Protein AF-S9TK42-F1 (afdb_monomer_lite)

pLDDT: mean 83.58, std 13.59, range [44.16, 95.44]

Structure (mmCIF, N/CA/C/O backbone):
data_AF-S9TK42-F1
#
_entry.id   AF-S9TK42-F1
#
loop_
_atom_site.group_PDB
_atom_site.id
_atom_site.type_symbol
_atom_site.label_atom_id
_atom_site.label_alt_id
_atom_site.label_comp_id
_atom_site.label_asym_id
_atom_site.label_entity_id
_atom_site.label_seq_id
_atom_site.pdbx_PDB_ins_code
_atom_site.Cartn_x
_atom_site.Cartn_y
_atom_site.Cartn_z
_atom_site.occupancy
_atom_site.B_iso_or_equiv
_atom_site.auth_seq_id
_atom_site.auth_comp_id
_atom_site.auth_asym_id
_atom_site.auth_atom_id
_atom_site.pdbx_PDB_model_num
ATOM 1 N N . MET A 1 1 ? -23.448 -13.840 7.123 1.00 44.16 1 MET A N 1
ATOM 2 C CA . MET A 1 1 ? -22.603 -14.153 5.951 1.00 44.16 1 MET A CA 1
ATOM 3 C C . MET A 1 1 ? -21.926 -12.861 5.531 1.00 44.16 1 MET A C 1
ATOM 5 O O . MET A 1 1 ? -22.637 -11.902 5.256 1.00 44.16 1 MET A O 1
ATOM 9 N N . ALA A 1 2 ? -20.596 -12.779 5.615 1.00 49.97 2 ALA A N 1
ATOM 10 C CA . ALA A 1 2 ? -19.868 -11.581 5.200 1.00 49.97 2 ALA A CA 1
ATOM 11 C C . ALA A 1 2 ? -20.064 -11.385 3.690 1.00 49.97 2 ALA A C 1
ATOM 13 O O . ALA A 1 2 ? -19.894 -12.333 2.924 1.00 49.97 2 ALA A O 1
ATOM 14 N N . ARG A 1 3 ? -20.486 -10.184 3.277 1.00 54.88 3 ARG A N 1
ATOM 15 C CA . ARG A 1 3 ? -20.601 -9.828 1.858 1.00 54.88 3 ARG A CA 1
ATOM 16 C C . ARG A 1 3 ? -19.208 -9.998 1.231 1.00 54.88 3 ARG A C 1
ATOM 18 O O . ARG A 1 3 ? -18.259 -9.448 1.799 1.00 54.88 3 ARG A O 1
ATOM 25 N N . PRO A 1 4 ? -19.048 -10.754 0.127 1.00 58.50 4 PRO A N 1
ATOM 26 C CA . PRO A 1 4 ? -17.783 -10.770 -0.593 1.00 58.50 4 PRO A CA 1
ATOM 27 C C . PRO A 1 4 ? -17.470 -9.327 -0.965 1.00 58.50 4 PRO A C 1
ATOM 29 O O . PRO A 1 4 ? -18.353 -8.597 -1.409 1.00 58.50 4 PRO A O 1
ATOM 32 N N . CYS A 1 5 ? -16.253 -8.895 -0.670 1.00 58.09 5 CYS A N 1
ATOM 33 C CA . CYS A 1 5 ? -15.898 -7.495 -0.817 1.00 58.09 5 CYS A CA 1
ATOM 34 C C . CYS A 1 5 ? -16.027 -7.089 -2.265 1.00 58.09 5 CYS A C 1
ATOM 36 O O . CYS A 1 5 ? -15.382 -7.662 -3.143 1.00 58.09 5 CYS A O 1
ATOM 38 N N . GLU A 1 6 ? -16.901 -6.122 -2.500 1.00 68.81 6 GLU A N 1
ATOM 39 C CA . GLU A 1 6 ? -17.076 -5.582 -3.827 1.00 68.81 6 GLU A CA 1
ATOM 40 C C . GLU A 1 6 ? -15.851 -4.723 -4.153 1.00 68.81 6 GLU A C 1
ATOM 42 O O . GLU A 1 6 ? -15.247 -4.131 -3.251 1.00 68.81 6 GLU A O 1
ATOM 47 N N . PRO A 1 7 ? -15.457 -4.617 -5.428 1.00 68.75 7 PRO A N 1
ATOM 48 C CA . PRO A 1 7 ? -14.365 -3.736 -5.842 1.00 68.75 7 PRO A CA 1
ATOM 49 C C . PRO A 1 7 ? -14.519 -2.304 -5.294 1.00 68.75 7 PRO A C 1
ATOM 51 O O . PRO A 1 7 ? -13.542 -1.670 -4.887 1.00 68.75 7 PRO A O 1
ATOM 54 N N . ASP A 1 8 ? -15.764 -1.833 -5.184 1.00 77.56 8 ASP A N 1
ATOM 55 C CA . ASP A 1 8 ? -16.111 -0.544 -4.584 1.00 77.56 8 ASP A CA 1
ATOM 56 C C . ASP A 1 8 ? -15.775 -0.440 -3.090 1.00 77.56 8 ASP A C 1
ATOM 58 O O . ASP A 1 8 ? -15.478 0.650 -2.597 1.00 77.56 8 ASP A O 1
ATOM 62 N N . ASP A 1 9 ? -15.780 -1.544 -2.341 1.00 78.94 9 ASP A N 1
ATOM 63 C CA . ASP A 1 9 ? -15.400 -1.551 -0.927 1.00 78.94 9 ASP A CA 1
ATOM 64 C C . ASP A 1 9 ? -13.908 -1.259 -0.753 1.00 78.94 9 ASP A C 1
ATOM 66 O O . ASP A 1 9 ? -13.522 -0.513 0.154 1.00 78.94 9 ASP A O 1
ATOM 70 N N . ILE A 1 10 ? -13.076 -1.791 -1.654 1.00 79.00 10 ILE A N 1
ATOM 71 C CA . ILE A 1 10 ? -11.635 -1.526 -1.681 1.00 79.00 10 ILE A CA 1
ATOM 72 C C . ILE A 1 10 ? -11.395 -0.063 -2.056 1.00 79.00 10 ILE A C 1
ATOM 74 O O . ILE A 1 10 ? -10.681 0.640 -1.339 1.00 79.00 10 ILE A O 1
ATOM 78 N N . ALA A 1 11 ? -12.039 0.432 -3.119 1.00 83.62 11 ALA A N 1
ATOM 79 C CA . ALA A 1 11 ? -11.921 1.830 -3.537 1.00 83.62 11 ALA A CA 1
ATOM 80 C C . ALA A 1 11 ? -12.362 2.803 -2.427 1.00 83.62 11 ALA A C 1
ATOM 82 O O . ALA A 1 11 ? -11.695 3.809 -2.157 1.00 83.62 11 ALA A O 1
ATOM 83 N N . ARG A 1 12 ? -13.448 2.474 -1.717 1.00 87.06 12 ARG A N 1
ATOM 84 C CA . ARG A 1 12 ? -13.948 3.254 -0.580 1.00 87.06 12 ARG A CA 1
ATOM 85 C C . ARG A 1 12 ? -12.966 3.262 0.588 1.00 87.06 12 ARG A C 1
ATOM 87 O O . ARG A 1 12 ? -12.758 4.320 1.187 1.00 87.06 12 ARG A O 1
ATOM 94 N N . GLU A 1 13 ? -12.343 2.129 0.908 1.00 87.06 13 GLU A N 1
ATOM 95 C CA . GLU A 1 13 ? -11.354 2.065 1.989 1.00 87.06 13 GLU A CA 1
ATOM 96 C C . GLU A 1 13 ? -10.061 2.801 1.620 1.00 87.06 13 GLU A C 1
ATOM 98 O O . GLU A 1 13 ? -9.555 3.573 2.432 1.00 87.06 13 GLU A O 1
ATOM 103 N N . VAL A 1 14 ? -9.578 2.673 0.380 1.00 89.69 14 VAL A N 1
ATOM 104 C CA . VAL A 1 14 ? -8.443 3.461 -0.132 1.00 89.69 14 VAL A CA 1
ATOM 105 C C . VAL A 1 14 ? -8.730 4.958 0.003 1.00 89.69 14 VAL A C 1
ATOM 107 O O . VAL A 1 14 ? -7.918 5.697 0.565 1.00 89.69 14 VAL A O 1
ATOM 110 N N . GLY A 1 15 ? -9.912 5.411 -0.432 1.00 91.12 15 GLY A N 1
ATOM 111 C CA . GLY A 1 15 ? -10.332 6.807 -0.301 1.00 91.12 15 GLY A CA 1
ATOM 112 C C . GLY A 1 15 ? -10.406 7.276 1.157 1.00 91.12 15 GLY A C 1
ATOM 113 O O . GLY A 1 15 ? -9.969 8.384 1.479 1.00 91.12 15 GLY A O 1
ATOM 114 N N . ARG A 1 16 ? -10.903 6.425 2.063 1.00 91.25 16 ARG A N 1
ATOM 115 C CA . ARG A 1 16 ? -10.930 6.693 3.509 1.00 91.25 16 ARG A CA 1
ATOM 116 C C . ARG A 1 16 ? -9.519 6.847 4.081 1.00 91.25 16 ARG A C 1
ATOM 118 O O . ARG A 1 16 ? -9.265 7.818 4.794 1.00 91.25 16 ARG A O 1
ATOM 125 N N . LEU A 1 17 ? -8.605 5.932 3.764 1.00 91.31 17 LEU A N 1
ATOM 126 C CA . LEU A 1 17 ? -7.222 5.974 4.248 1.00 91.31 17 LEU A CA 1
ATOM 127 C C . LEU A 1 17 ? -6.446 7.164 3.677 1.00 91.31 17 LEU A C 1
ATOM 129 O O . LEU A 1 17 ? -5.638 7.760 4.387 1.00 91.31 17 LEU A O 1
ATOM 133 N N . TYR A 1 18 ? -6.711 7.545 2.427 1.00 93.31 18 TYR A N 1
ATOM 134 C CA . TYR A 1 18 ? -6.127 8.740 1.823 1.00 93.31 18 TYR A CA 1
ATOM 135 C C . TYR A 1 18 ? -6.599 10.022 2.521 1.00 93.31 18 TYR A C 1
ATOM 137 O O . TYR A 1 18 ? -5.779 10.836 2.944 1.00 93.31 18 TYR A O 1
ATOM 145 N N . ARG A 1 19 ? -7.914 10.177 2.742 1.00 93.81 19 ARG A N 1
ATOM 146 C CA . ARG A 1 19 ? -8.467 11.323 3.493 1.00 93.81 19 ARG A CA 1
ATOM 147 C C . ARG A 1 19 ? -7.953 11.377 4.934 1.00 93.81 19 ARG A C 1
ATOM 149 O O . ARG A 1 19 ? -7.728 12.461 5.459 1.00 93.81 19 ARG A O 1
ATOM 156 N N . GLY A 1 20 ? -7.718 10.217 5.548 1.00 93.81 20 GLY A N 1
ATOM 157 C CA . GLY A 1 20 ? -7.097 10.088 6.868 1.00 93.81 20 GLY A CA 1
ATOM 158 C C . GLY A 1 20 ? -5.580 10.310 6.896 1.00 93.81 20 GLY A C 1
ATOM 159 O O . GLY A 1 20 ? -4.984 10.148 7.955 1.00 93.81 20 GLY A O 1
ATOM 160 N N . ARG A 1 21 ? -4.945 10.648 5.760 1.00 91.25 21 ARG A N 1
ATOM 161 C CA . ARG A 1 21 ? -3.483 10.799 5.596 1.00 91.25 21 ARG A CA 1
ATOM 162 C C . ARG A 1 21 ? -2.669 9.547 5.953 1.00 91.25 21 ARG A C 1
ATOM 164 O O . ARG A 1 21 ? -1.464 9.634 6.173 1.00 91.25 21 ARG A O 1
ATOM 171 N N . ILE A 1 22 ? -3.315 8.382 5.979 1.00 93.25 22 ILE A N 1
ATOM 172 C CA . ILE A 1 22 ? -2.673 7.080 6.189 1.00 93.25 22 ILE A CA 1
ATOM 173 C C . ILE A 1 22 ? -2.027 6.618 4.878 1.00 93.25 22 ILE A C 1
ATOM 175 O O . ILE A 1 22 ? -0.865 6.212 4.856 1.00 93.25 22 ILE A O 1
ATOM 179 N N . LEU A 1 23 ? -2.757 6.737 3.765 1.00 94.44 23 LEU A N 1
ATOM 180 C CA . LEU A 1 23 ? -2.180 6.608 2.429 1.00 94.44 23 LEU A CA 1
ATOM 181 C C . LEU A 1 23 ? -1.753 7.986 1.914 1.00 94.44 23 LEU A C 1
ATOM 183 O O . LEU A 1 23 ? -2.460 8.977 2.079 1.00 94.44 23 LEU A O 1
ATOM 187 N N . ARG A 1 24 ? -0.581 8.035 1.281 1.00 95.06 24 ARG A N 1
ATOM 188 C CA . ARG A 1 24 ? 0.018 9.234 0.689 1.00 95.06 24 ARG A CA 1
ATOM 189 C C . ARG A 1 24 ? -0.144 9.175 -0.833 1.00 95.06 24 ARG A C 1
ATOM 191 O O . ARG A 1 24 ? -0.297 8.073 -1.362 1.00 95.06 24 ARG A O 1
ATOM 198 N N . PRO A 1 25 ? -0.023 10.305 -1.552 1.00 95.44 25 PRO A N 1
ATOM 199 C CA . PRO A 1 25 ? -0.063 10.313 -3.017 1.00 95.44 25 PRO A CA 1
ATOM 200 C C . PRO A 1 25 ? 0.912 9.315 -3.661 1.00 95.44 25 PRO A C 1
ATOM 202 O O . PRO A 1 25 ? 0.549 8.636 -4.613 1.00 95.44 25 PRO A O 1
ATOM 205 N N . ALA A 1 26 ? 2.108 9.150 -3.082 1.00 95.19 26 ALA A N 1
ATOM 206 C CA . ALA A 1 26 ? 3.092 8.166 -3.536 1.00 95.19 26 ALA A CA 1
ATOM 207 C C . ALA A 1 26 ? 2.579 6.717 -3.441 1.00 95.19 26 ALA A C 1
ATOM 209 O O . ALA A 1 26 ? 2.760 5.939 -4.371 1.00 95.19 26 ALA A O 1
ATOM 210 N N . HIS A 1 27 ? 1.873 6.367 -2.358 1.00 94.94 27 HIS A N 1
ATOM 211 C CA . HIS A 1 27 ? 1.248 5.047 -2.230 1.00 94.94 27 HIS A CA 1
ATOM 212 C C . HIS A 1 27 ? 0.178 4.839 -3.306 1.00 94.94 27 HIS A C 1
ATOM 214 O O . HIS A 1 27 ? 0.123 3.774 -3.909 1.00 94.94 27 HIS A O 1
ATOM 220 N N . LEU A 1 28 ? -0.652 5.856 -3.574 1.00 94.25 28 LEU A N 1
ATOM 221 C CA . LEU A 1 28 ? -1.698 5.767 -4.598 1.00 94.25 28 LEU A CA 1
ATOM 222 C C . LEU A 1 28 ? -1.115 5.592 -6.002 1.00 94.25 28 LEU A C 1
ATOM 224 O O . LEU A 1 28 ? -1.617 4.770 -6.758 1.00 94.25 28 LEU A O 1
ATOM 228 N N . ALA A 1 29 ? -0.045 6.318 -6.333 1.00 95.00 29 ALA A N 1
ATOM 229 C CA . ALA A 1 29 ? 0.615 6.209 -7.631 1.00 95.00 29 ALA A CA 1
ATOM 230 C C . ALA A 1 29 ? 1.171 4.798 -7.881 1.00 95.00 29 ALA A C 1
ATOM 232 O O . ALA A 1 29 ? 0.996 4.243 -8.964 1.00 95.00 29 ALA A O 1
ATOM 233 N N . VAL A 1 30 ? 1.800 4.195 -6.868 1.00 94.94 30 VAL A N 1
ATOM 234 C CA . VAL A 1 30 ? 2.327 2.827 -6.960 1.00 94.94 30 VAL A CA 1
ATOM 235 C C . VAL A 1 30 ? 1.181 1.810 -7.019 1.00 94.94 30 VAL A C 1
ATOM 237 O O . VAL A 1 30 ? 1.186 0.947 -7.895 1.00 94.94 30 VAL A O 1
ATOM 240 N N . LEU A 1 31 ? 0.161 1.940 -6.163 1.00 92.44 31 LEU A N 1
ATOM 241 C CA . LEU A 1 31 ? -1.023 1.071 -6.194 1.00 92.44 31 LEU A CA 1
ATOM 242 C C . LEU A 1 31 ? -1.718 1.084 -7.559 1.00 92.44 31 LEU A C 1
ATOM 244 O O . LEU A 1 31 ? -2.072 0.031 -8.077 1.00 92.44 31 LEU A O 1
ATOM 248 N N . ASP A 1 32 ? -1.893 2.258 -8.156 1.00 92.81 32 ASP A N 1
ATOM 249 C CA . ASP A 1 32 ? -2.535 2.404 -9.457 1.00 92.81 32 ASP A CA 1
ATOM 250 C C . ASP A 1 32 ? -1.667 1.843 -10.599 1.00 92.81 32 ASP A C 1
ATOM 252 O O . ASP A 1 32 ? -2.153 1.088 -11.443 1.00 92.81 32 ASP A O 1
ATOM 256 N N . ARG A 1 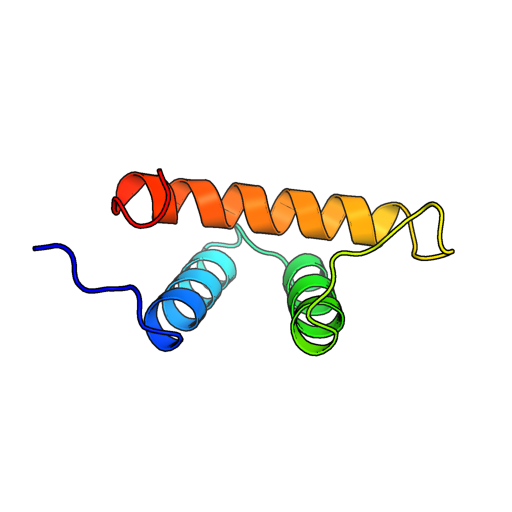33 ? -0.359 2.133 -10.603 1.00 93.38 33 ARG A N 1
ATOM 257 C CA . ARG A 1 33 ? 0.573 1.629 -11.625 1.00 93.38 33 ARG A CA 1
ATOM 258 C C . ARG A 1 33 ? 0.658 0.104 -11.630 1.00 93.38 33 ARG A C 1
ATOM 260 O O . ARG A 1 33 ? 0.555 -0.510 -12.691 1.00 93.38 33 ARG A O 1
ATOM 267 N N . PHE A 1 34 ? 0.872 -0.502 -10.467 1.00 91.31 34 PHE A N 1
ATOM 268 C CA . PHE A 1 34 ? 1.077 -1.948 -10.340 1.00 91.31 34 PHE A CA 1
ATOM 269 C C . PHE A 1 34 ? -0.246 -2.719 -10.253 1.00 91.31 34 PHE A C 1
ATOM 271 O O . PHE A 1 34 ? -0.350 -3.826 -10.777 1.00 91.31 34 PHE A O 1
ATOM 278 N N . GLY A 1 35 ? -1.309 -2.091 -9.744 1.00 88.31 35 GLY A N 1
ATOM 279 C CA . GLY A 1 35 ? -2.672 -2.616 -9.824 1.00 88.31 35 GLY A CA 1
ATOM 280 C C . GLY A 1 35 ? -3.147 -2.772 -11.269 1.00 88.31 35 GLY A C 1
ATOM 281 O O . GLY A 1 35 ? -3.680 -3.820 -11.622 1.00 88.31 35 GLY A O 1
ATOM 282 N N . ARG A 1 36 ? -2.867 -1.794 -12.147 1.00 89.12 36 ARG A N 1
ATOM 283 C CA . ARG A 1 36 ? -3.156 -1.909 -13.591 1.00 89.12 36 ARG A CA 1
ATOM 284 C C . ARG A 1 36 ? -2.346 -2.998 -14.296 1.00 89.12 36 ARG A C 1
ATOM 286 O O . ARG A 1 36 ? -2.818 -3.557 -15.279 1.00 89.12 36 ARG A O 1
ATOM 293 N N . ARG A 1 37 ? -1.148 -3.310 -13.795 1.00 89.62 37 ARG A N 1
ATOM 294 C CA . ARG A 1 37 ? -0.307 -4.415 -14.288 1.00 89.62 37 ARG A CA 1
ATOM 295 C C . ARG A 1 37 ? -0.742 -5.783 -13.757 1.00 89.62 37 ARG A C 1
ATOM 297 O O . ARG A 1 37 ? -0.225 -6.784 -14.238 1.00 89.62 37 ARG A O 1
ATOM 304 N N . LEU A 1 38 ? -1.653 -5.826 -12.777 1.00 87.00 38 LEU A N 1
ATOM 305 C CA . LEU A 1 38 ? -2.043 -7.037 -12.043 1.00 87.00 38 LEU A CA 1
ATOM 306 C C . LEU A 1 38 ? -0.832 -7.808 -11.480 1.00 87.00 38 LEU A C 1
ATOM 308 O O . LEU A 1 38 ? -0.874 -9.027 -11.336 1.00 87.00 38 LEU A O 1
ATOM 312 N N . ALA A 1 39 ? 0.250 -7.091 -11.165 1.00 88.44 39 ALA A N 1
ATOM 313 C CA . ALA A 1 39 ? 1.513 -7.661 -10.715 1.00 88.44 39 ALA A CA 1
ATOM 314 C C . ALA A 1 39 ? 2.199 -6.707 -9.726 1.00 88.44 39 ALA A C 1
ATOM 316 O O . ALA A 1 39 ? 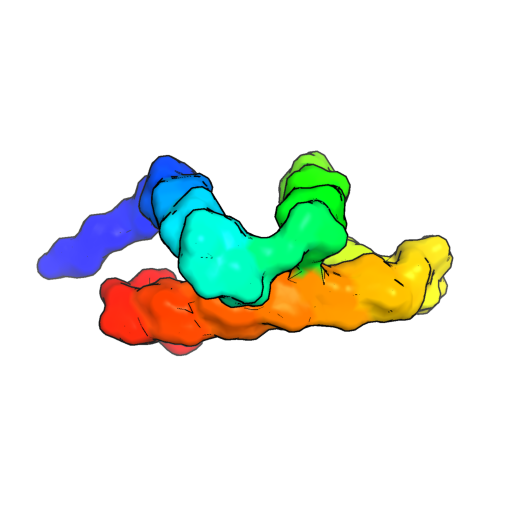2.203 -5.495 -9.968 1.00 88.44 39 ALA A O 1
ATOM 317 N N . PRO A 1 40 ? 2.774 -7.218 -8.622 1.00 88.94 40 PRO A N 1
ATOM 318 C CA . PRO A 1 40 ? 3.528 -6.391 -7.693 1.00 88.94 40 PRO A CA 1
ATOM 319 C C . PRO A 1 40 ? 4.825 -5.876 -8.345 1.00 88.94 40 PRO A C 1
ATOM 321 O O . PRO A 1 40 ? 5.332 -6.507 -9.273 1.00 88.94 40 PRO A O 1
ATOM 324 N N . PRO A 1 41 ? 5.378 -4.754 -7.858 1.00 90.94 41 PRO A N 1
ATOM 325 C CA . PRO A 1 41 ? 6.732 -4.333 -8.211 1.00 90.94 41 PRO A CA 1
ATOM 326 C C . PRO A 1 41 ? 7.755 -5.415 -7.867 1.00 90.94 41 PRO A C 1
ATOM 328 O O . PRO A 1 41 ? 7.743 -5.947 -6.754 1.00 90.94 41 PRO A O 1
ATOM 331 N N . ASP A 1 42 ? 8.664 -5.683 -8.802 1.00 89.56 42 ASP A N 1
ATOM 332 C CA . ASP A 1 42 ? 9.758 -6.637 -8.623 1.00 89.56 42 ASP A CA 1
ATOM 333 C C . ASP A 1 42 ? 11.124 -5.928 -8.744 1.00 89.56 42 ASP A C 1
ATOM 335 O O . ASP A 1 42 ? 11.573 -5.605 -9.851 1.00 89.56 42 ASP A O 1
ATOM 339 N N . PRO A 1 43 ? 11.819 -5.689 -7.612 1.00 85.06 43 PRO A N 1
ATOM 340 C CA . PRO A 1 43 ? 13.149 -5.082 -7.606 1.00 85.06 43 PRO A CA 1
ATOM 341 C C . PRO A 1 43 ? 14.201 -5.892 -8.368 1.00 85.06 43 PRO A C 1
ATOM 343 O O . PRO A 1 43 ? 15.178 -5.323 -8.851 1.00 85.06 43 PRO A O 1
ATOM 346 N N . TRP A 1 44 ? 14.026 -7.211 -8.476 1.00 87.00 44 TRP A N 1
ATOM 347 C CA . TRP A 1 44 ? 14.951 -8.090 -9.189 1.00 87.00 44 TRP A CA 1
ATOM 348 C C . TRP A 1 44 ? 14.694 -8.098 -10.699 1.00 87.00 44 TRP A C 1
ATOM 350 O O . TRP A 1 44 ? 15.614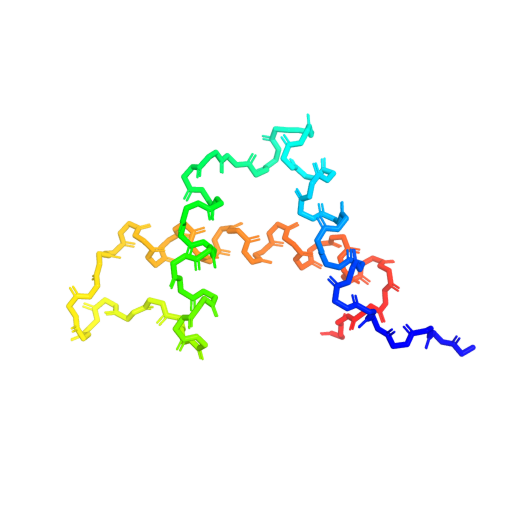 -8.374 -11.466 1.00 87.00 44 TRP A O 1
ATOM 360 N N . ALA A 1 45 ? 13.486 -7.724 -11.132 1.00 84.19 45 ALA A N 1
ATOM 361 C CA . ALA A 1 45 ? 13.129 -7.533 -12.540 1.00 84.19 45 ALA A CA 1
ATOM 362 C C . ALA A 1 45 ? 13.338 -6.089 -13.043 1.00 84.19 45 ALA A C 1
ATOM 364 O O . ALA A 1 45 ? 13.040 -5.791 -14.201 1.00 84.19 45 ALA A O 1
ATOM 365 N N . GLY A 1 46 ? 13.867 -5.194 -12.198 1.00 85.69 46 GLY A N 1
ATOM 366 C CA . GLY A 1 46 ? 14.234 -3.824 -12.568 1.00 85.69 46 GLY A CA 1
ATOM 367 C C . GLY A 1 46 ? 13.234 -2.735 -12.167 1.00 85.69 46 GLY A C 1
ATOM 368 O O . GLY A 1 46 ? 13.422 -1.581 -12.561 1.00 85.69 46 GLY A O 1
ATOM 369 N N . ASP A 1 47 ? 12.196 -3.045 -11.383 1.00 90.81 47 ASP A N 1
ATOM 370 C CA . ASP A 1 47 ? 11.394 -1.997 -10.745 1.00 90.81 47 ASP A CA 1
ATOM 371 C C . ASP A 1 47 ? 12.175 -1.325 -9.598 1.00 90.81 47 ASP A C 1
ATOM 373 O O . ASP A 1 47 ? 13.132 -1.866 -9.040 1.00 90.81 47 ASP A O 1
ATOM 377 N N . SER A 1 48 ? 11.775 -0.108 -9.222 1.00 92.38 48 SER A N 1
ATOM 378 C CA . SER A 1 48 ? 12.443 0.613 -8.138 1.00 92.38 48 SER A CA 1
ATOM 379 C C . SER A 1 48 ? 12.217 -0.080 -6.793 1.00 92.38 48 SER A C 1
ATOM 381 O O . SER A 1 48 ? 11.085 -0.390 -6.422 1.00 92.38 48 SER A O 1
ATOM 383 N N . GLN A 1 49 ? 13.276 -0.219 -5.992 1.00 92.94 49 GLN A N 1
ATOM 384 C CA . GLN A 1 49 ? 13.157 -0.686 -4.607 1.00 92.94 49 GLN A CA 1
ATOM 385 C C . GLN A 1 49 ? 12.211 0.208 -3.785 1.00 92.94 49 GLN A C 1
ATOM 387 O O . GLN A 1 49 ? 11.470 -0.282 -2.936 1.00 92.94 49 GLN A O 1
ATOM 392 N N . THR A 1 50 ? 12.176 1.510 -4.081 1.00 93.31 50 THR A N 1
ATOM 393 C CA . THR A 1 50 ? 11.237 2.456 -3.468 1.00 93.31 50 THR A CA 1
ATOM 394 C C . THR A 1 50 ? 9.788 2.132 -3.829 1.00 93.31 50 THR A C 1
ATOM 396 O O . THR A 1 50 ? 8.927 2.178 -2.953 1.00 93.31 50 THR A O 1
ATOM 399 N N . ASP A 1 51 ? 9.512 1.760 -5.083 1.00 93.62 51 ASP A N 1
ATOM 400 C CA . ASP A 1 51 ? 8.168 1.351 -5.510 1.00 93.62 51 ASP A CA 1
ATOM 401 C C . ASP A 1 51 ? 7.734 0.083 -4.762 1.00 93.62 51 ASP A C 1
ATOM 403 O O . ASP A 1 51 ? 6.615 0.019 -4.257 1.00 93.62 51 ASP A O 1
ATOM 407 N N . ALA A 1 52 ? 8.635 -0.892 -4.610 1.00 93.19 52 ALA A N 1
ATOM 408 C CA . ALA A 1 52 ? 8.361 -2.108 -3.846 1.00 93.19 52 ALA A CA 1
ATOM 409 C C . ALA A 1 52 ? 8.063 -1.838 -2.368 1.00 93.19 52 ALA A C 1
ATOM 41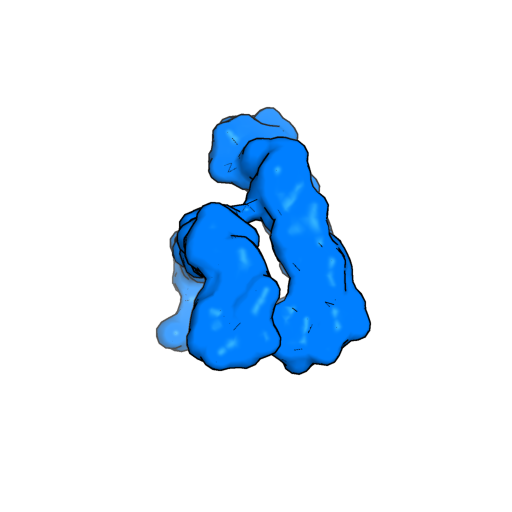1 O O . ALA A 1 52 ? 7.113 -2.398 -1.815 1.00 93.19 52 ALA A O 1
ATOM 412 N N . LEU A 1 53 ? 8.816 -0.931 -1.742 1.00 94.06 53 LEU A N 1
ATOM 413 C CA . LEU A 1 53 ? 8.561 -0.513 -0.367 1.00 94.06 53 LEU A CA 1
ATOM 414 C C . LEU A 1 53 ? 7.208 0.189 -0.238 1.00 94.06 53 LEU A C 1
ATOM 416 O O . LEU A 1 53 ? 6.409 -0.206 0.605 1.00 94.06 53 LEU A O 1
ATOM 420 N N . LEU A 1 54 ? 6.918 1.174 -1.094 1.00 95.44 54 LEU A N 1
ATOM 421 C CA . LEU A 1 54 ? 5.654 1.916 -1.078 1.00 95.44 54 LEU A CA 1
ATOM 422 C C . LEU A 1 54 ? 4.447 1.006 -1.333 1.00 95.44 54 LEU A C 1
ATOM 424 O O . LEU A 1 54 ? 3.399 1.201 -0.717 1.00 95.44 54 LEU A O 1
ATOM 428 N N . TRP A 1 55 ? 4.590 0.015 -2.216 1.00 94.06 55 TRP A N 1
ATOM 429 C CA . TRP A 1 55 ? 3.574 -1.003 -2.475 1.00 94.06 55 TRP A CA 1
ATOM 430 C C . TRP A 1 55 ? 3.294 -1.841 -1.227 1.00 94.06 55 TRP A C 1
ATOM 432 O O . TRP A 1 55 ? 2.141 -1.946 -0.806 1.00 94.06 55 TRP A O 1
ATOM 442 N N . ALA A 1 56 ? 4.338 -2.377 -0.588 1.00 91.88 56 ALA A N 1
ATOM 443 C CA . ALA A 1 56 ? 4.198 -3.154 0.641 1.00 91.88 56 ALA A CA 1
ATOM 444 C C . ALA A 1 56 ? 3.581 -2.315 1.778 1.00 91.88 56 ALA A C 1
ATOM 446 O O . ALA A 1 56 ? 2.633 -2.755 2.427 1.00 91.88 56 ALA A O 1
ATOM 447 N N . GLU A 1 57 ? 4.047 -1.075 1.963 1.00 93.88 57 GLU A N 1
ATOM 448 C CA . GLU A 1 57 ? 3.521 -0.115 2.946 1.00 93.88 57 GLU A CA 1
ATOM 449 C C . GLU A 1 57 ? 2.035 0.198 2.717 1.00 93.88 57 GLU A C 1
ATOM 451 O O . GLU A 1 57 ? 1.277 0.421 3.664 1.00 93.88 57 GLU A O 1
ATOM 456 N N . ALA A 1 58 ? 1.616 0.285 1.454 1.00 93.00 58 ALA A N 1
ATOM 457 C CA . ALA A 1 58 ? 0.235 0.556 1.091 1.00 93.00 58 ALA A CA 1
ATOM 458 C C . ALA A 1 58 ? -0.662 -0.656 1.367 1.00 93.00 58 ALA A C 1
ATOM 460 O O . ALA A 1 58 ? -1.733 -0.500 1.957 1.00 93.00 58 ALA A O 1
ATOM 461 N N . LEU A 1 59 ? -0.212 -1.856 0.986 1.00 90.00 59 LEU A N 1
ATOM 462 C CA . LEU A 1 59 ? -0.940 -3.100 1.224 1.00 90.00 59 LEU A CA 1
ATOM 463 C C . LEU A 1 59 ? -1.064 -3.427 2.712 1.00 90.00 59 LEU A C 1
ATOM 465 O O . LEU A 1 59 ? -2.144 -3.818 3.136 1.00 90.00 59 LEU A O 1
ATOM 469 N N . ASP A 1 60 ? -0.029 -3.210 3.521 1.00 90.56 60 ASP A N 1
ATOM 470 C CA . ASP A 1 60 ? -0.089 -3.424 4.974 1.00 90.56 60 ASP A CA 1
ATOM 471 C C . ASP A 1 60 ? -1.132 -2.510 5.649 1.00 90.56 60 ASP A C 1
ATOM 473 O O . ASP A 1 60 ? -1.989 -2.937 6.437 1.00 90.56 60 ASP A O 1
ATOM 477 N N . ARG A 1 61 ? -1.159 -1.240 5.234 1.00 89.00 61 ARG A N 1
ATOM 478 C CA . ARG A 1 61 ? -2.156 -0.266 5.697 1.00 89.00 61 ARG A CA 1
ATOM 479 C C . ARG A 1 61 ? -3.568 -0.571 5.244 1.00 89.00 61 ARG A C 1
ATOM 481 O O . ARG A 1 61 ? -4.501 -0.204 5.953 1.00 89.00 61 ARG A O 1
ATOM 488 N N . LEU A 1 62 ? -3.733 -1.206 4.087 1.00 85.69 62 LEU A N 1
ATOM 489 C CA . LEU A 1 62 ? -5.021 -1.708 3.614 1.00 85.69 62 LEU A CA 1
ATOM 490 C C . LEU A 1 62 ? -5.408 -3.002 4.338 1.00 85.69 62 LEU A C 1
ATOM 492 O O . LEU A 1 62 ? -6.570 -3.181 4.693 1.00 85.69 62 LEU A O 1
ATOM 496 N N . ALA A 1 63 ? -4.447 -3.873 4.638 1.00 82.44 63 ALA A N 1
ATOM 497 C CA . ALA A 1 63 ? -4.682 -5.136 5.320 1.00 82.44 63 ALA A CA 1
ATOM 498 C C . ALA A 1 63 ? -5.227 -4.922 6.735 1.00 82.44 63 ALA A C 1
ATOM 500 O O . ALA A 1 63 ? -6.125 -5.643 7.150 1.00 82.44 63 ALA A O 1
ATOM 501 N N . THR A 1 64 ? -4.765 -3.905 7.466 1.00 76.38 64 THR A N 1
ATOM 502 C CA . THR A 1 64 ? -5.256 -3.604 8.825 1.00 76.38 64 THR A CA 1
ATOM 503 C C . THR A 1 64 ? -6.785 -3.387 8.902 1.00 76.38 64 THR A C 1
ATOM 505 O O . THR A 1 64 ? -7.453 -4.089 9.670 1.00 76.38 64 THR A O 1
ATOM 508 N N . PRO A 1 65 ? -7.397 -2.458 8.139 1.00 69.94 65 PRO A N 1
ATOM 509 C CA . PRO A 1 65 ? -8.845 -2.279 8.123 1.00 69.94 65 PRO A CA 1
ATOM 510 C C . PRO A 1 65 ? -9.582 -3.452 7.469 1.00 69.94 65 PRO A C 1
ATOM 512 O O . PRO A 1 65 ? -10.685 -3.771 7.907 1.00 69.94 65 PRO A O 1
ATOM 515 N N . LEU A 1 66 ? -8.995 -4.115 6.468 1.00 68.31 66 LEU A N 1
ATOM 516 C CA . LEU A 1 66 ? -9.618 -5.268 5.812 1.00 68.31 66 LEU A CA 1
ATOM 517 C C . LEU A 1 66 ? -9.694 -6.490 6.746 1.00 68.31 66 LEU A C 1
ATOM 519 O O . LEU A 1 66 ? -10.758 -7.095 6.869 1.00 68.31 66 LEU A O 1
ATOM 523 N N . LYS A 1 67 ? -8.624 -6.795 7.490 1.00 71.12 67 LYS A N 1
ATOM 524 C CA . LYS A 1 67 ? -8.595 -7.834 8.535 1.00 71.12 67 LYS A CA 1
ATOM 525 C C . LYS A 1 67 ? -9.591 -7.531 9.649 1.00 71.12 67 LYS A C 1
ATOM 527 O O . LYS A 1 67 ? -10.367 -8.398 10.033 1.00 71.12 67 LYS A O 1
ATOM 532 N N . ARG A 1 68 ? -9.658 -6.275 10.115 1.00 68.12 68 ARG A N 1
ATOM 533 C CA . ARG A 1 68 ? -10.665 -5.848 11.110 1.00 68.12 68 ARG A CA 1
ATOM 534 C C . ARG A 1 68 ? -12.108 -6.032 10.633 1.00 68.12 68 ARG A C 1
ATOM 536 O O . ARG A 1 68 ? -12.989 -6.218 11.464 1.00 68.12 68 ARG A O 1
ATOM 543 N N . LYS A 1 69 ? -12.356 -5.967 9.324 1.00 62.62 69 LYS A N 1
ATOM 544 C CA . LYS A 1 69 ? -13.675 -6.203 8.719 1.00 62.62 69 LYS A CA 1
ATOM 545 C C . LYS A 1 69 ? -13.923 -7.675 8.350 1.00 62.62 69 LYS A C 1
ATOM 547 O O . LYS A 1 69 ? -14.998 -7.978 7.844 1.00 62.62 69 LYS A O 1
ATOM 552 N N . GLY A 1 70 ? -12.964 -8.575 8.596 1.00 58.53 70 GLY A N 1
ATOM 553 C CA . GLY A 1 70 ? -13.067 -10.003 8.266 1.00 58.53 70 GLY A CA 1
ATOM 554 C C . GLY A 1 70 ? -12.978 -10.309 6.767 1.00 58.53 70 GLY A C 1
ATOM 555 O O . GLY A 1 70 ? -13.504 -11.322 6.321 1.00 58.53 70 GLY A O 1
ATOM 556 N N . ILE A 1 71 ? -12.364 -9.416 5.989 1.00 57.62 71 ILE A N 1
ATOM 557 C CA . ILE A 1 71 ? -12.299 -9.486 4.520 1.00 57.62 71 ILE A CA 1
ATOM 558 C C . ILE A 1 71 ? -11.118 -10.342 4.049 1.00 57.62 71 ILE A C 1
ATOM 560 O O . ILE A 1 71 ? -11.188 -11.004 3.018 1.00 57.62 71 ILE A O 1
ATOM 564 N N . VAL A 1 72 ? -10.030 -10.319 4.814 1.00 54.75 72 VAL A N 1
ATOM 565 C CA . VAL A 1 72 ? -8.807 -11.085 4.566 1.00 54.75 72 VAL A CA 1
ATOM 566 C C . VAL A 1 72 ? -8.499 -11.833 5.860 1.00 54.75 72 VAL A C 1
ATOM 568 O O . VAL A 1 72 ? -8.518 -11.207 6.925 1.00 54.75 72 VAL A O 1
ATOM 571 N N . SER A 1 73 ? -8.296 -13.151 5.779 1.00 49.06 73 SER A N 1
ATOM 572 C CA . SER A 1 73 ? -7.876 -13.991 6.913 1.00 49.06 73 SER A CA 1
ATOM 573 C C . SER A 1 73 ? -6.403 -13.794 7.257 1.00 49.06 73 SER A C 1
ATOM 575 O O . SER A 1 73 ? -5.601 -13.534 6.332 1.00 49.06 73 SER A O 1
#

Radius of gyration: 12.89 Å; chains: 1; bounding box: 38×26×25 Å

Secondary structure (DSSP, 8-state):
-PPPPPHHHHHHHHHHHHHTTSS-HHHHHHHHHHHHTTS---TTTT--HHHHHHHHHHHHHHHHHHHHTTS--

Foldseek 3Di:
DQDQDDPVNLVVVLVVCVVVVQQDPLLVVLCVVQVVVVHHDDVVVPGDPVSNVSPVSSVVSSCVVCVVSVNDD

Sequence (73 aa):
MARPCEPDDIAREVGRLYRGRILRPAHLAVLDRFGRRLAPPDPWAGDSQTDALLWAEALDRLATPLKRKGIVS

Organism: NCBI:txid1316936

=== Feature glossary ===
The features interleaved in this record are:

— What the protein is —

Sequence gives the chain of amino acids in standard one-letter code (A=alanine, C=cysteine, …, Y=tyrosine), read N→C. It is the only feature that is directly encoded by the gene; all structural features are derived from the folded form of this sequence.

Database cross-references. InterPro integrates a dozen domain/family signature databases into unified entries with residue-range hits. GO terms attach function/process/location labels with evidence codes. CATH codes position the fold in a four-level structural taxonomy. Organism is the NCBI-taxonomy species name.

— Where its atoms are —

Atomic coordinates in PDBx/mmCIF format — the same representation the Protein Data Bank distributes. Each line of the _atom_site loop places one backbone atom in Cartesian space (units: ångströms, origin: arbitrary).

The six renders are orthographic views along the three Cartesian axes in both directions. Representation (cartoon, sticks, or surface) and color scheme (sequence-rainbow or by-chain) vary across proteins so the training set covers all the common visualization conventions.

— Local backbone conformation —

Eight-state secondary structure (DSSP): H is the canonical α-helix, G the tighter 3₁₀-helix, I the wider π-helix; E/B are β-structure, T and S are turns and bends, and '-' is everything else. DSSP derives these from the pattern of main-chain N–H···O=C hydrogen bonds, not from the sequence.

P-SEA three-state annotation labels each residue as helix, strand, or coil based purely on the geometry of the Cα trace. It serves as a fallback when the full backbone (and thus DSSP) is unavailable.

The φ/ψ torsion pair specifies the backbone conformation at each residue. φ rotates about the N–Cα bond, ψ about the Cα–C bond. Steric clashes forbid most of the (φ, ψ) plane — the allowed regions (α-helix basin, β-sheet basin, left-handed helix) are the Ramachandran-allowed regions.

— Global shape and packing —

The geometric summary reports thr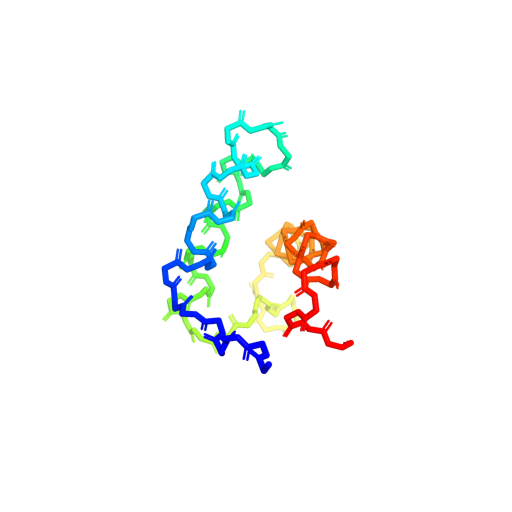ee shape descriptors. Rg (radius of gyration) measures how spread out the Cα atoms are about their centre of mass; compact globular proteins have small Rg, elongated or unfolded ones large. Cα contacts (<8 Å, |i−j|>4) count long-range residue pairs in spatial proximity — high for tightly packed folds, near zero for rods or random coil. The bounding-box extents give the protein's footprint along x, y, z in Å.

Solvent-accessible surface area (SASA) is the area in Å² traced out by the centre of a 1.4 Å probe sphere (a wate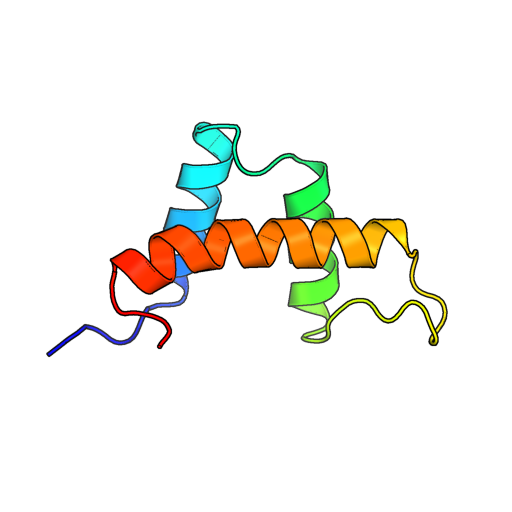r molecule) rolled over the protein's van der Waals surface (Shrake–Rupley / Lee–Richards construction). Buried residues have near-zero SASA; fully exposed residues can exceed 200 Å². The total SASA scales roughly with the number of surface residues.

The contact map is a binary N×N matrix image: pixel (i, j) is dark where Cα_i and Cα_j are within 8 Å and |i−j|>4. Because the |i−j|>4 filter removes local helical contacts, off-diagonal stripes parallel to the main diagonal indicate parallel β-sheets; stripes perpendicular to it indicate antiparallel β-sheets. The Ramachandran plot scatters every residue's (φ, ψ) pair against the sterically allowed regions. The PAE heatmap renders the predicted-aligned-error matrix.

— Structural neighborhood —

3Di is Foldseek's structural alphabet. Each residue is assigned one of twenty discrete states based on how its Cα sits relative to its spatial (not sequential) neighbors. Aligning 3Di strings finds structural homologs roughly as well as full 3D superposition, but orders of magnitude faster.

Nearest PDB neighbors are the top structural matches found by Foldseek when searching this structure against the entire Protein Data Bank. Each hit reports a TM-score (0 to 1; >0.5 almost always implies the same fold) and an E-value. These are *structural* homologs — they may share no detectable sequence similarity.

— Confidence and disorder —

For AlphaFold models, the B-factor field carries pLDDT — the model's own estimate of local accuracy on a 0–100 scale. Regions with pLDDT<50 should be treated as essentially unmodeled; they often correspond to intrinsically disordered segments.

Crystallographic B-factors measure how much each atom's electron density is smeared out, in Å². They rise in mobile loops and surface residues and fall in the buried interior. In AlphaFold models this column is repurposed to hold pLDDT instead.

Predicted aligned error is AlphaFold's pairwise confidence. Unlike pLDDT (per-residue), PAE is per-residue-pair and captures whether two parts of the structure are correctly placed relative to each other. Units are ångströms of expected positional error.